Protein AF-A0A2N3BKX1-F1 (afdb_monomer)

Radius of gyration: 21.0 Å; Cα contacts (8 Å, |Δi|>4): 134; chains: 1; bounding box: 41×82×64 Å

Structure (mmCIF, N/CA/C/O backbone):
data_AF-A0A2N3BKX1-F1
#
_entry.id   AF-A0A2N3BKX1-F1
#
loop_
_atom_site.group_PDB
_atom_site.id
_atom_site.type_symbol
_atom_site.label_atom_id
_atom_site.label_alt_id
_atom_site.label_comp_id
_atom_site.label_asym_id
_atom_site.label_entity_id
_atom_site.label_seq_id
_atom_site.pdbx_PDB_ins_code
_atom_site.Cartn_x
_atom_site.Cartn_y
_atom_site.Cartn_z
_atom_site.occupancy
_atom_site.B_iso_or_equiv
_atom_site.auth_seq_id
_atom_site.auth_comp_id
_atom_site.auth_asym_id
_atom_site.auth_atom_id
_atom_sit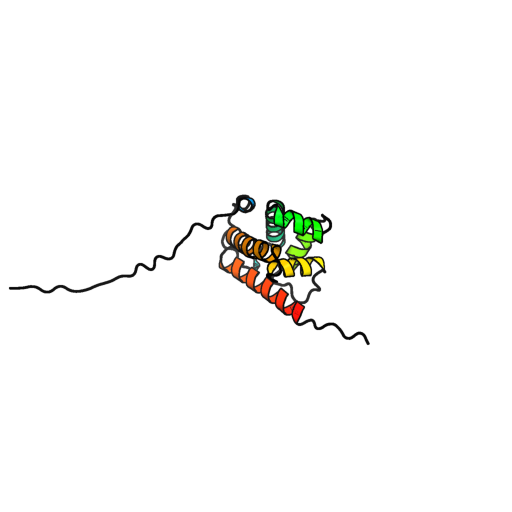e.pdbx_PDB_model_num
ATOM 1 N N . MET A 1 1 ? -1.153 55.211 49.148 1.00 37.91 1 MET A N 1
ATOM 2 C CA . MET A 1 1 ? -1.868 54.952 47.878 1.00 37.91 1 MET A CA 1
ATOM 3 C C . MET A 1 1 ? -1.255 53.673 47.310 1.00 37.91 1 MET A C 1
ATOM 5 O O . MET A 1 1 ? -0.099 53.730 46.929 1.00 37.91 1 MET A O 1
ATOM 9 N N . ASN A 1 2 ? -1.768 52.484 47.666 1.00 35.12 2 ASN A N 1
ATOM 10 C CA . ASN A 1 2 ? -2.778 51.678 46.929 1.00 35.12 2 ASN A CA 1
ATOM 11 C C . ASN A 1 2 ? -2.395 51.520 45.441 1.00 35.12 2 ASN A C 1
ATOM 13 O O . ASN A 1 2 ? -2.220 52.541 44.795 1.00 35.12 2 ASN A O 1
ATOM 17 N N . MET A 1 3 ? -2.247 50.341 44.821 1.00 33.22 3 MET A N 1
ATOM 18 C CA . MET A 1 3 ? -2.856 49.012 45.018 1.00 33.22 3 MET A CA 1
ATOM 19 C C . MET A 1 3 ? -2.010 47.907 44.334 1.00 33.22 3 MET A C 1
ATOM 21 O O . MET A 1 3 ? -1.269 48.183 43.396 1.00 33.22 3 MET A O 1
ATOM 25 N N . ALA A 1 4 ? -2.180 46.667 44.803 1.00 42.59 4 ALA A N 1
ATOM 26 C CA . ALA A 1 4 ? -1.748 45.395 44.204 1.00 42.59 4 ALA A CA 1
ATOM 27 C C . ALA A 1 4 ? -2.686 44.910 43.073 1.00 42.59 4 ALA A C 1
ATOM 29 O O . ALA A 1 4 ? -3.796 45.416 43.027 1.00 42.59 4 ALA A O 1
ATOM 30 N N . PHE A 1 5 ? -2.258 43.929 42.251 1.00 37.84 5 PHE A N 1
ATOM 31 C CA . PHE A 1 5 ? -2.999 42.773 41.654 1.00 37.84 5 PHE A CA 1
ATOM 32 C C . PHE A 1 5 ? -1.976 41.941 40.817 1.00 37.84 5 PHE A C 1
ATOM 34 O O . PHE A 1 5 ? -1.284 42.524 39.987 1.00 37.84 5 PHE A O 1
ATOM 41 N N . ALA A 1 6 ? -1.575 40.716 41.212 1.00 39.12 6 ALA A N 1
ATOM 42 C CA . ALA A 1 6 ? -2.164 39.374 40.950 1.00 39.12 6 ALA A CA 1
ATOM 43 C C . ALA A 1 6 ? -2.157 38.977 39.447 1.00 39.12 6 ALA A C 1
ATOM 45 O O . ALA A 1 6 ? -2.660 39.749 38.641 1.00 39.12 6 ALA A O 1
ATOM 46 N N . GLU A 1 7 ? -1.371 37.960 39.031 1.00 38.50 7 GLU A N 1
ATOM 47 C CA . GLU A 1 7 ? -1.785 36.576 38.621 1.00 38.50 7 GLU A CA 1
ATOM 48 C C . GLU A 1 7 ? -2.798 36.567 37.435 1.00 38.50 7 GLU A C 1
ATOM 50 O O . GLU A 1 7 ? -3.680 37.409 37.394 1.00 38.50 7 GLU A O 1
ATOM 55 N N . THR A 1 8 ? -2.789 35.724 36.388 1.00 39.72 8 THR A N 1
ATOM 56 C CA . THR A 1 8 ? -2.532 34.277 36.245 1.00 39.72 8 THR A CA 1
ATOM 57 C C . THR A 1 8 ? -2.689 33.895 34.752 1.00 39.72 8 THR A C 1
ATOM 59 O O . THR A 1 8 ? -3.551 34.471 34.097 1.00 39.72 8 THR A O 1
ATOM 62 N N . GLY A 1 9 ? -1.989 32.847 34.273 1.00 31.45 9 GLY A N 1
ATOM 63 C CA . GLY A 1 9 ? -2.394 31.965 33.143 1.00 31.45 9 GLY A CA 1
ATOM 64 C C . GLY A 1 9 ? -2.459 32.585 31.734 1.00 31.45 9 GLY A C 1
ATOM 65 O O . GLY A 1 9 ? -2.542 33.787 31.574 1.00 31.45 9 GLY A O 1
ATOM 66 N N . SER A 1 10 ? -2.437 31.873 30.612 1.00 37.66 10 SER A N 1
ATOM 67 C CA . SER A 1 10 ? -2.354 30.452 30.269 1.00 37.66 10 SER A CA 1
ATOM 68 C C . SER A 1 10 ? -2.008 30.419 28.771 1.00 37.66 10 SER A C 1
ATOM 70 O O . SER A 1 10 ? -2.565 31.183 27.997 1.00 37.66 10 SER A O 1
ATOM 72 N N . ASN A 1 11 ? -0.997 29.651 28.373 1.00 40.72 11 ASN A N 1
ATOM 73 C CA . ASN A 1 11 ? -1.129 28.515 27.456 1.00 40.72 11 ASN A CA 1
ATOM 74 C C . ASN A 1 11 ? -1.857 28.804 26.125 1.00 40.72 11 ASN A C 1
ATOM 76 O O . ASN A 1 11 ? -3.048 28.545 26.005 1.00 40.72 11 ASN A O 1
ATOM 80 N N . GLU A 1 12 ? -1.103 29.192 25.097 1.00 36.09 12 GLU A N 1
ATOM 81 C CA . GLU A 1 12 ? -1.491 28.960 23.703 1.00 36.09 12 GLU A CA 1
ATOM 82 C C . GLU A 1 12 ? -0.367 28.184 23.016 1.00 36.09 12 GLU A C 1
ATOM 84 O O . GLU A 1 12 ? 0.482 28.706 22.295 1.00 36.09 12 GLU A O 1
ATOM 89 N N . THR A 1 13 ? -0.347 26.882 23.293 1.00 38.06 13 THR A N 1
ATOM 90 C CA . THR A 1 13 ? 0.239 25.896 22.391 1.00 38.06 13 THR A CA 1
ATOM 91 C C . THR A 1 13 ? -0.638 25.861 21.144 1.00 38.06 13 THR A C 1
ATOM 93 O O . THR A 1 13 ? -1.583 25.087 21.045 1.00 38.06 13 THR A O 1
ATOM 96 N N . ALA A 1 14 ? -0.344 26.739 20.186 1.00 35.78 14 ALA A N 1
ATOM 97 C CA . ALA A 1 14 ? -0.885 26.644 18.840 1.00 35.78 14 ALA A CA 1
ATOM 98 C C . ALA A 1 14 ? -0.281 25.405 18.160 1.00 35.78 14 ALA A C 1
ATOM 100 O O . ALA A 1 14 ? 0.698 25.483 17.415 1.00 35.78 14 ALA A O 1
ATOM 101 N N . THR A 1 15 ? -0.851 24.232 18.445 1.00 37.91 15 THR A N 1
ATOM 102 C CA . THR A 1 15 ? -0.799 23.089 17.537 1.00 37.91 15 THR A CA 1
ATOM 103 C C . THR A 1 15 ? -1.335 23.568 16.198 1.00 37.91 15 THR A C 1
ATOM 105 O O . THR A 1 15 ? -2.524 23.840 16.053 1.00 37.91 15 THR A O 1
ATOM 108 N N . HIS A 1 16 ? -0.419 23.741 15.248 1.00 39.34 16 HIS A N 1
ATOM 109 C CA . HIS A 1 16 ? -0.708 23.968 13.842 1.00 39.34 16 HIS A CA 1
ATOM 110 C C . HIS A 1 16 ? -1.508 22.764 13.324 1.00 39.34 16 HIS A C 1
ATOM 112 O O . HIS A 1 16 ? -0.943 21.784 12.843 1.00 39.34 16 HIS A O 1
ATOM 118 N N . ASP A 1 17 ? -2.831 22.840 13.441 1.00 38.84 17 ASP A N 1
ATOM 119 C CA . ASP A 1 17 ? -3.769 22.056 12.647 1.00 38.84 17 ASP A CA 1
ATOM 120 C C . ASP A 1 17 ? -3.718 22.630 11.225 1.00 38.84 17 ASP A C 1
ATOM 122 O O . ASP A 1 17 ? -4.539 23.441 10.796 1.00 38.84 17 ASP A O 1
ATOM 126 N N . ALA A 1 18 ? -2.623 22.333 10.523 1.00 32.78 18 ALA A N 1
ATOM 127 C CA . ALA A 1 18 ? -2.551 22.605 9.104 1.00 32.78 18 ALA A CA 1
ATOM 128 C C . ALA A 1 18 ? -3.541 21.644 8.435 1.00 32.78 18 ALA A C 1
ATOM 130 O O . ALA A 1 18 ? -3.387 20.430 8.607 1.00 32.78 18 ALA A O 1
ATOM 131 N N . PRO A 1 19 ? -4.530 22.133 7.666 1.00 37.72 19 PRO A N 1
ATOM 132 C CA . PRO A 1 19 ? -5.395 21.250 6.910 1.00 37.72 19 PRO A CA 1
ATOM 133 C C . PRO A 1 19 ? -4.501 20.433 5.982 1.00 37.72 19 PRO A C 1
ATOM 135 O O . PRO A 1 19 ? -3.849 20.974 5.083 1.00 37.72 19 PRO A O 1
ATOM 138 N N . VAL A 1 20 ? -4.431 19.127 6.246 1.00 43.88 20 VAL A N 1
ATOM 139 C CA . VAL A 1 20 ? -3.732 18.166 5.398 1.00 43.88 20 VAL A CA 1
ATOM 140 C C . VAL A 1 20 ? -4.258 18.383 3.987 1.00 43.88 20 VAL A C 1
ATOM 142 O O . VAL A 1 20 ? -5.424 18.122 3.691 1.00 43.88 20 VAL A O 1
ATOM 145 N N . THR A 1 21 ? -3.417 18.944 3.120 1.00 42.53 21 THR A N 1
ATOM 146 C CA . THR A 1 21 ? -3.782 19.169 1.725 1.00 42.53 21 THR A CA 1
ATOM 147 C C . THR A 1 21 ? -3.882 17.797 1.085 1.00 42.53 21 THR A C 1
ATOM 149 O O . THR A 1 21 ? -2.870 17.181 0.766 1.00 42.53 21 THR A O 1
ATOM 152 N N . ILE A 1 22 ? -5.109 17.292 0.978 1.00 53.12 22 ILE A N 1
ATOM 153 C CA . ILE A 1 22 ? -5.401 15.973 0.431 1.00 53.12 22 ILE A CA 1
ATOM 154 C C . ILE A 1 22 ? -5.063 15.999 -1.072 1.00 53.12 22 ILE A C 1
ATOM 156 O O . ILE A 1 22 ? -5.754 16.700 -1.821 1.00 53.12 22 ILE A O 1
ATOM 160 N N . PRO A 1 23 ? -4.018 15.284 -1.541 1.00 55.66 23 PRO A N 1
ATOM 161 C CA . PRO A 1 23 ? -3.709 15.187 -2.965 1.00 55.66 23 PRO A CA 1
ATOM 162 C C . PRO A 1 23 ? -4.914 14.665 -3.755 1.00 55.66 23 PRO A C 1
ATOM 164 O O . PRO A 1 23 ? -5.696 13.860 -3.259 1.00 55.66 23 PRO A O 1
ATOM 167 N N . GLU A 1 24 ? -5.060 15.112 -5.000 1.00 53.03 24 GLU A N 1
ATOM 168 C CA . GLU A 1 24 ? -6.271 14.943 -5.819 1.00 53.03 24 GLU A CA 1
ATOM 169 C C . GLU A 1 24 ? -6.771 13.487 -5.921 1.00 53.03 24 GLU A C 1
ATOM 171 O O . GLU A 1 24 ? -7.975 13.248 -5.870 1.00 53.03 24 GLU A O 1
ATOM 176 N N . GLY A 1 25 ? -5.868 12.498 -5.921 1.00 50.97 25 GLY A N 1
ATOM 177 C CA . GLY A 1 25 ? -6.222 11.069 -5.916 1.00 50.97 25 GLY A CA 1
ATOM 178 C C . GLY A 1 25 ? -6.875 10.551 -4.623 1.00 50.97 25 GLY A C 1
ATOM 179 O O . GLY A 1 25 ? -7.526 9.513 -4.646 1.00 50.97 25 GLY A O 1
ATOM 180 N N . LEU A 1 26 ? -6.742 11.268 -3.504 1.00 56.91 26 LEU A N 1
ATOM 181 C CA . LEU A 1 26 ? -7.369 10.939 -2.218 1.00 56.91 26 LEU A CA 1
ATOM 182 C C . LEU A 1 26 ? -8.751 11.594 -2.041 1.00 56.91 26 LEU A C 1
ATOM 184 O O . LEU A 1 26 ? -9.505 11.198 -1.154 1.00 56.91 26 LEU A O 1
ATOM 188 N N . ARG A 1 27 ? -9.137 12.548 -2.905 1.00 55.03 27 ARG A N 1
ATOM 189 C CA . ARG A 1 27 ? -10.480 13.164 -2.872 1.00 55.03 27 ARG A CA 1
ATOM 190 C C . ARG A 1 27 ? -11.607 12.172 -3.176 1.00 55.03 27 ARG A C 1
ATOM 192 O O . ARG A 1 27 ? -12.739 12.410 -2.779 1.00 55.03 27 ARG A O 1
ATOM 199 N N . LEU A 1 28 ? -11.300 11.054 -3.833 1.00 52.72 28 LEU A N 1
ATOM 200 C CA . LEU A 1 28 ? -12.258 9.979 -4.113 1.00 52.72 28 LEU A CA 1
ATOM 201 C C . LEU A 1 28 ? -12.509 9.053 -2.906 1.00 52.72 28 LEU A C 1
ATOM 203 O O . LEU A 1 28 ? -13.429 8.244 -2.950 1.00 52.72 28 LEU A O 1
ATOM 207 N N . VAL A 1 29 ? -11.732 9.172 -1.821 1.00 53.06 29 VAL A N 1
ATOM 208 C CA . VAL A 1 29 ? -11.773 8.264 -0.654 1.00 53.06 29 VAL A CA 1
ATOM 209 C C . VAL A 1 29 ? -12.675 8.810 0.473 1.00 53.06 29 VAL A C 1
ATOM 211 O O . VAL A 1 29 ? -12.625 8.356 1.607 1.00 53.06 29 VAL A O 1
ATOM 214 N N . GLN A 1 30 ? -13.551 9.778 0.179 1.00 46.72 30 GLN A N 1
ATOM 215 C CA . GLN A 1 30 ? -14.288 10.589 1.168 1.00 46.72 30 GLN A CA 1
ATOM 216 C C . GLN A 1 30 ? -15.378 9.877 1.996 1.00 46.72 30 GLN A C 1
ATOM 218 O O . GLN A 1 30 ? -16.247 10.538 2.559 1.00 46.72 30 GLN A O 1
ATOM 223 N N . THR A 1 31 ? -15.346 8.553 2.140 1.00 48.06 31 THR A N 1
ATOM 224 C CA . THR A 1 31 ? -16.161 7.900 3.175 1.00 48.06 31 THR A CA 1
ATOM 225 C C . THR A 1 31 ? -15.264 7.572 4.367 1.00 48.06 31 THR A C 1
ATOM 227 O O . THR A 1 31 ? -14.604 6.533 4.332 1.00 48.06 31 THR A O 1
ATOM 230 N N . PRO A 1 32 ? -15.198 8.426 5.409 1.00 47.91 32 PRO A N 1
ATOM 231 C CA . PRO A 1 32 ? -14.430 8.096 6.602 1.00 47.91 32 PRO A CA 1
ATOM 232 C C . PRO A 1 32 ? -14.979 6.794 7.192 1.00 47.91 32 PRO A C 1
ATOM 234 O O . PRO A 1 32 ? -16.173 6.698 7.500 1.00 47.91 32 PRO A O 1
ATOM 237 N N . MET A 1 33 ? -14.133 5.768 7.328 1.00 49.75 33 MET A N 1
ATOM 238 C CA . MET A 1 33 ? -14.530 4.574 8.064 1.00 49.75 33 MET A CA 1
ATOM 239 C C . MET A 1 33 ? -14.619 4.959 9.545 1.00 49.75 33 MET A C 1
ATOM 241 O O . MET A 1 33 ? -13.641 5.362 10.172 1.00 49.75 33 MET A O 1
ATOM 245 N N . LYS A 1 34 ? -15.843 4.890 10.080 1.00 46.81 34 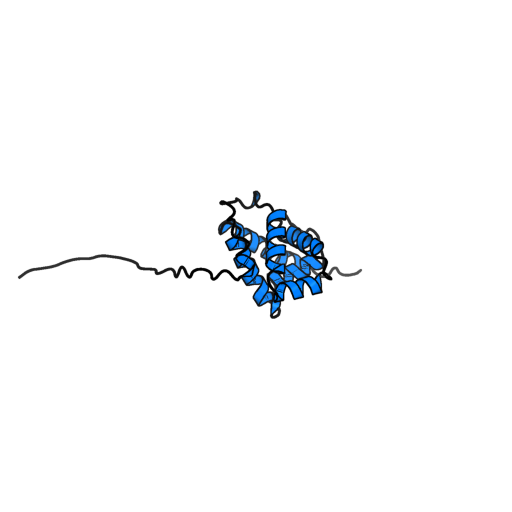LYS A N 1
ATOM 246 C CA . LYS A 1 34 ? -16.191 5.033 11.503 1.00 46.81 34 LYS A CA 1
ATOM 247 C C . LYS A 1 34 ? -15.194 4.251 12.362 1.00 46.81 34 LYS A C 1
ATOM 249 O O . LYS A 1 34 ? -14.911 3.132 11.979 1.00 46.81 34 LYS A O 1
ATOM 254 N N . SER A 1 35 ? -14.709 4.802 13.483 1.00 48.62 35 SER A N 1
ATOM 255 C CA . SER A 1 35 ? -13.638 4.231 14.332 1.00 48.62 35 SER A CA 1
ATOM 256 C C . SER A 1 35 ? -13.630 2.693 14.364 1.00 48.62 35 SER A C 1
ATOM 258 O O . SER A 1 35 ? -14.403 2.075 15.098 1.00 48.62 35 SER A O 1
ATOM 260 N N . VAL A 1 36 ? -12.786 2.087 13.532 1.00 53.34 36 VAL A N 1
ATOM 261 C CA . VAL A 1 36 ? -12.671 0.631 13.412 1.00 53.34 36 VAL A CA 1
ATOM 262 C C . VAL A 1 36 ? -11.515 0.199 14.309 1.00 53.34 36 VAL A C 1
ATOM 264 O O . VAL A 1 36 ? -10.426 0.773 14.221 1.00 53.34 36 VAL A O 1
ATOM 267 N N . ALA A 1 37 ? -11.749 -0.770 15.196 1.00 58.28 37 ALA A N 1
ATOM 268 C CA . ALA A 1 37 ? -10.658 -1.483 15.857 1.00 58.28 37 ALA A CA 1
ATOM 269 C C . ALA A 1 37 ? -9.838 -2.217 14.785 1.00 58.28 37 ALA A C 1
ATOM 271 O O . ALA A 1 37 ? -10.390 -2.642 13.778 1.00 58.28 37 ALA A O 1
ATOM 272 N N . VAL A 1 38 ? -8.527 -2.370 14.949 1.00 57.31 38 VAL A N 1
ATOM 273 C CA . VAL A 1 38 ? -7.681 -2.921 13.870 1.00 57.31 38 VAL A CA 1
ATOM 274 C C . VAL A 1 38 ? -8.047 -4.347 13.471 1.00 57.31 38 VAL A C 1
ATOM 276 O O . VAL A 1 38 ? -7.922 -4.689 12.297 1.00 57.31 38 VAL A O 1
ATOM 279 N N . ASP A 1 39 ? -8.594 -5.128 14.402 1.00 58.34 39 ASP A N 1
ATOM 280 C CA . ASP A 1 39 ? -9.115 -6.474 14.140 1.00 58.34 39 ASP A CA 1
ATOM 281 C C . ASP A 1 39 ? -10.363 -6.487 13.228 1.00 58.34 39 ASP A C 1
ATOM 283 O O . ASP A 1 39 ? -10.652 -7.504 12.604 1.00 58.34 39 ASP A O 1
ATOM 287 N N . ASP A 1 40 ? -11.064 -5.356 13.087 1.00 65.94 40 ASP A N 1
ATOM 288 C CA . ASP A 1 40 ? -12.237 -5.181 12.213 1.00 65.94 40 ASP A CA 1
ATOM 289 C C . ASP A 1 40 ? -11.893 -4.485 10.879 1.00 65.94 40 ASP A C 1
ATOM 291 O O . ASP A 1 40 ? -12.779 -4.195 10.064 1.00 65.94 40 ASP A O 1
ATOM 295 N N . VAL A 1 41 ? -10.615 -4.173 10.627 1.00 74.00 41 VAL A N 1
ATOM 296 C CA . VAL A 1 41 ? -10.206 -3.569 9.354 1.00 74.00 41 VAL A CA 1
ATOM 297 C C . VAL A 1 41 ? -10.370 -4.603 8.246 1.00 74.00 41 VAL A C 1
ATOM 299 O O . VAL A 1 41 ? -9.622 -5.574 8.151 1.00 74.00 41 VAL A O 1
ATOM 302 N N . ASP A 1 42 ? -11.334 -4.367 7.356 1.00 86.25 42 ASP A N 1
ATOM 303 C CA . ASP A 1 42 ? -11.493 -5.155 6.137 1.00 86.25 42 ASP A CA 1
ATOM 304 C C . ASP A 1 42 ? -10.292 -4.914 5.207 1.00 86.25 42 ASP A C 1
ATOM 306 O O . ASP A 1 42 ? -10.248 -3.967 4.416 1.00 86.25 42 ASP A O 1
ATOM 310 N N . VAL A 1 43 ? -9.296 -5.793 5.327 1.00 87.19 43 VAL A N 1
ATOM 311 C CA . VAL A 1 43 ? -8.033 -5.757 4.580 1.00 87.19 43 VAL A CA 1
ATOM 312 C C . VAL A 1 43 ? -8.269 -5.741 3.071 1.00 87.19 43 VAL A C 1
ATOM 314 O O . VAL A 1 43 ? -7.564 -5.031 2.353 1.00 87.19 43 VAL A O 1
ATOM 317 N N . ARG A 1 44 ? -9.267 -6.484 2.575 1.00 89.06 44 ARG A N 1
ATOM 318 C CA . ARG A 1 44 ? -9.578 -6.523 1.138 1.00 89.06 44 ARG A CA 1
ATOM 319 C C . ARG A 1 44 ? -10.114 -5.179 0.678 1.00 89.06 44 ARG A C 1
ATOM 321 O O . ARG A 1 44 ? -9.667 -4.652 -0.338 1.00 89.06 44 ARG A O 1
ATOM 328 N N . ARG A 1 45 ? -11.022 -4.588 1.452 1.00 87.88 45 ARG A N 1
ATOM 329 C CA . ARG A 1 45 ? -11.544 -3.252 1.161 1.00 87.88 45 ARG A CA 1
ATOM 330 C C . ARG A 1 45 ? -10.443 -2.194 1.199 1.00 87.88 45 ARG A C 1
ATOM 332 O O . ARG A 1 45 ? -10.379 -1.363 0.295 1.00 87.88 45 ARG A O 1
ATOM 339 N N . LEU A 1 46 ? -9.561 -2.234 2.198 1.00 88.50 46 LEU A N 1
ATOM 340 C CA . LEU A 1 46 ? -8.442 -1.296 2.306 1.00 88.50 46 LEU A CA 1
ATOM 341 C C . LEU A 1 46 ? -7.458 -1.442 1.134 1.00 88.50 46 LEU A C 1
ATOM 343 O O . LEU A 1 46 ? -7.026 -0.437 0.569 1.00 88.50 46 LEU A O 1
ATOM 347 N N . ALA A 1 47 ? -7.150 -2.674 0.723 1.00 91.69 47 ALA A N 1
ATOM 348 C CA . ALA A 1 47 ? -6.317 -2.939 -0.448 1.00 91.69 47 ALA A CA 1
ATOM 349 C C . ALA A 1 47 ? -6.956 -2.396 -1.736 1.00 91.69 47 ALA A C 1
ATOM 351 O O . ALA A 1 47 ? -6.277 -1.729 -2.514 1.00 91.69 47 ALA A O 1
ATOM 352 N N . SER A 1 48 ? -8.261 -2.600 -1.927 1.00 89.62 48 SER A N 1
ATOM 353 C CA . SER A 1 48 ? -9.003 -2.086 -3.085 1.00 89.62 48 SER A CA 1
ATOM 354 C C . SER A 1 48 ? -9.007 -0.550 -3.148 1.00 89.62 48 SER A C 1
ATOM 356 O O . SER A 1 48 ? -8.764 0.054 -4.202 1.00 89.62 48 SER A O 1
ATOM 358 N N . ILE A 1 49 ? -9.196 0.106 -1.996 1.00 89.69 49 ILE A N 1
ATOM 359 C CA . ILE A 1 49 ? -9.083 1.566 -1.857 1.00 89.69 49 ILE A CA 1
ATOM 360 C C . ILE A 1 49 ? -7.668 2.029 -2.231 1.00 89.69 49 ILE A C 1
ATOM 362 O O . ILE A 1 49 ? -7.513 2.960 -3.024 1.00 89.69 49 ILE A O 1
ATOM 366 N N . ALA A 1 50 ? -6.634 1.351 -1.724 1.00 90.50 50 ALA A N 1
ATOM 367 C CA . ALA A 1 50 ? -5.246 1.672 -2.038 1.00 90.50 50 ALA A CA 1
ATOM 368 C C . ALA A 1 50 ? -4.920 1.506 -3.524 1.00 90.50 50 ALA A C 1
ATOM 370 O O . ALA A 1 50 ? -4.310 2.397 -4.113 1.00 90.50 50 ALA A O 1
ATOM 371 N N . VAL A 1 51 ? -5.381 0.430 -4.165 1.00 92.50 51 VAL A N 1
ATOM 372 C CA . VAL A 1 51 ? -5.223 0.229 -5.613 1.00 92.50 51 VAL A CA 1
ATOM 373 C C . VAL A 1 51 ? -5.870 1.364 -6.396 1.00 92.50 51 VAL A C 1
ATOM 375 O O . VAL A 1 51 ? -5.247 1.915 -7.304 1.00 92.50 51 VAL A O 1
ATOM 378 N N . THR A 1 52 ? -7.089 1.756 -6.030 1.00 91.88 52 THR A N 1
ATOM 379 C CA . THR A 1 52 ? -7.803 2.854 -6.694 1.00 91.88 52 THR A CA 1
ATOM 380 C C . THR A 1 52 ? -7.036 4.172 -6.565 1.00 91.88 52 THR A C 1
ATOM 382 O O . THR A 1 52 ? -6.791 4.845 -7.570 1.00 91.88 52 THR A O 1
ATOM 385 N N . ALA A 1 53 ? -6.576 4.506 -5.356 1.00 90.19 53 ALA A N 1
ATOM 386 C CA . ALA A 1 53 ? -5.783 5.704 -5.090 1.00 90.19 53 ALA A CA 1
ATOM 387 C C . ALA A 1 53 ? -4.445 5.697 -5.857 1.00 90.19 53 ALA A C 1
ATOM 389 O O . ALA A 1 53 ? -4.071 6.679 -6.499 1.00 90.19 53 ALA A O 1
ATOM 390 N N . PHE A 1 54 ? -3.746 4.560 -5.876 1.00 91.75 54 PHE A N 1
ATOM 391 C CA . PHE A 1 54 ? -2.488 4.404 -6.606 1.00 91.75 54 PHE A CA 1
ATOM 392 C C . PHE A 1 54 ? -2.656 4.532 -8.119 1.00 91.75 54 PHE A C 1
ATOM 394 O O . PHE A 1 54 ? -1.801 5.130 -8.773 1.00 91.75 54 PHE A O 1
ATOM 401 N N . ARG A 1 55 ? -3.757 4.023 -8.683 1.00 91.69 55 ARG A N 1
ATOM 402 C CA . ARG A 1 55 ? -4.081 4.192 -10.107 1.00 91.69 55 ARG A CA 1
ATOM 403 C C . ARG A 1 55 ? -4.391 5.643 -10.465 1.00 91.69 55 ARG A C 1
ATOM 405 O O . ARG A 1 55 ? -4.040 6.073 -11.560 1.00 91.69 55 ARG A O 1
ATOM 412 N N . ALA A 1 56 ? -5.010 6.392 -9.552 1.00 89.19 56 ALA A N 1
ATOM 413 C CA . ALA A 1 56 ? -5.294 7.814 -9.733 1.00 89.19 56 ALA A CA 1
ATOM 414 C C . ALA A 1 56 ? -4.031 8.697 -9.650 1.00 89.19 56 ALA A C 1
ATOM 416 O O . ALA A 1 56 ? -4.031 9.824 -10.140 1.00 89.19 56 ALA A O 1
ATOM 417 N N . HIS A 1 57 ? -2.936 8.200 -9.066 1.00 86.50 57 HIS A N 1
ATOM 418 C CA . HIS A 1 57 ? -1.686 8.943 -8.945 1.00 86.50 57 HIS A CA 1
ATOM 419 C C . HIS A 1 57 ? -0.720 8.618 -10.097 1.00 86.50 57 HIS A C 1
ATOM 421 O O . HIS A 1 57 ? -0.059 7.584 -10.085 1.00 86.50 57 HIS A O 1
ATOM 427 N N . GLY A 1 58 ? -0.527 9.548 -11.041 1.00 88.31 58 GLY A N 1
ATOM 428 C CA . GLY A 1 58 ? 0.238 9.322 -12.284 1.00 88.31 58 GLY A CA 1
ATOM 429 C C . GLY A 1 58 ? 1.602 8.628 -12.118 1.00 88.31 58 GLY A C 1
ATOM 430 O O . GLY A 1 58 ? 1.856 7.607 -12.753 1.00 88.31 58 GLY A O 1
ATOM 431 N N . HIS A 1 59 ? 2.469 9.119 -11.221 1.00 88.06 59 HIS A N 1
ATOM 432 C CA . HIS A 1 59 ? 3.786 8.494 -10.984 1.00 88.06 59 HIS A CA 1
ATOM 433 C C . HIS A 1 59 ? 3.697 7.082 -10.382 1.00 88.06 59 HIS A C 1
ATOM 435 O O . HIS A 1 59 ? 4.347 6.157 -10.866 1.00 88.06 59 HIS A O 1
ATOM 441 N N . ILE A 1 60 ? 2.877 6.899 -9.342 1.00 89.94 60 ILE A N 1
ATOM 442 C CA . ILE A 1 60 ? 2.699 5.606 -8.665 1.00 89.94 60 ILE A CA 1
ATOM 443 C C . ILE A 1 60 ? 2.076 4.589 -9.629 1.00 89.94 60 ILE A C 1
ATOM 445 O O . ILE A 1 60 ? 2.556 3.461 -9.717 1.00 89.94 60 ILE A O 1
ATOM 449 N N . CYS A 1 61 ? 1.070 5.006 -10.400 1.00 91.88 61 CYS A N 1
ATOM 450 C CA . CYS A 1 61 ? 0.421 4.197 -11.423 1.00 91.88 61 CYS A CA 1
ATOM 451 C C . CYS A 1 61 ? 1.428 3.659 -12.445 1.00 91.88 61 CYS A C 1
ATOM 453 O O . CYS A 1 61 ? 1.448 2.456 -12.715 1.00 91.88 61 CYS A O 1
ATOM 455 N N . ASN A 1 62 ? 2.322 4.515 -12.948 1.00 91.88 62 ASN A N 1
ATOM 456 C CA . ASN A 1 62 ? 3.362 4.115 -13.895 1.00 91.88 62 ASN A CA 1
ATOM 457 C C . ASN A 1 62 ? 4.326 3.086 -13.292 1.00 91.88 62 ASN A C 1
ATOM 459 O O . ASN A 1 62 ? 4.618 2.069 -13.923 1.00 91.88 62 ASN A O 1
ATOM 463 N N . VAL A 1 63 ? 4.788 3.309 -12.058 1.00 90.81 63 VAL A N 1
ATOM 464 C CA . VAL A 1 63 ? 5.716 2.380 -11.397 1.00 90.81 63 VAL A CA 1
ATOM 465 C C . VAL A 1 63 ? 5.051 1.036 -11.112 1.00 90.81 63 VAL A C 1
ATOM 467 O O . VAL A 1 63 ? 5.618 -0.002 -11.450 1.00 90.81 63 VAL A O 1
ATOM 470 N N . LEU A 1 64 ? 3.850 1.034 -10.529 1.00 90.94 64 LEU A N 1
ATOM 471 C CA . LEU A 1 64 ? 3.133 -0.202 -10.212 1.00 90.94 64 LEU A CA 1
ATOM 472 C C . LEU A 1 64 ? 2.743 -0.969 -11.475 1.00 90.94 64 LEU A C 1
ATOM 474 O O . LEU A 1 64 ? 2.879 -2.191 -11.503 1.00 90.94 64 LEU A O 1
ATOM 478 N N . THR A 1 65 ? 2.352 -0.276 -12.547 1.00 92.44 65 THR A N 1
ATOM 479 C CA . THR A 1 65 ? 2.128 -0.893 -13.863 1.00 92.44 65 THR A CA 1
ATOM 480 C C . THR A 1 65 ? 3.406 -1.552 -14.378 1.00 92.44 65 THR A C 1
ATOM 482 O O . THR A 1 65 ? 3.354 -2.686 -14.848 1.00 92.44 65 THR A O 1
ATOM 485 N N . HIS A 1 66 ? 4.559 -0.895 -14.243 1.00 91.06 66 HIS A N 1
ATOM 486 C CA . HIS A 1 66 ? 5.837 -1.439 -14.693 1.00 91.06 66 HIS A CA 1
ATOM 487 C C . HIS A 1 66 ? 6.249 -2.697 -13.911 1.00 91.06 66 HIS A C 1
ATOM 489 O O . HIS A 1 66 ? 6.521 -3.729 -14.521 1.00 91.06 66 HIS A O 1
ATOM 495 N N . ILE A 1 67 ? 6.235 -2.659 -12.572 1.00 89.19 67 ILE A N 1
ATOM 496 C CA . ILE A 1 67 ? 6.703 -3.794 -11.750 1.00 89.19 67 ILE A CA 1
ATOM 497 C C . ILE A 1 67 ? 5.718 -4.971 -11.714 1.00 89.19 67 ILE A C 1
ATOM 499 O O . ILE A 1 67 ? 6.127 -6.105 -11.471 1.00 89.19 67 ILE A O 1
ATOM 503 N N . SER A 1 68 ? 4.424 -4.724 -11.944 1.00 89.25 68 SER A N 1
ATOM 504 C CA . SER A 1 68 ? 3.398 -5.777 -11.995 1.00 89.25 68 SER A CA 1
ATOM 505 C C . SER A 1 68 ? 3.162 -6.328 -13.404 1.00 89.25 68 SER A C 1
ATOM 507 O O . SER A 1 68 ? 2.443 -7.317 -13.561 1.00 89.25 68 SER A O 1
ATOM 509 N N . GLY A 1 69 ? 3.732 -5.700 -14.441 1.00 91.25 69 GLY A N 1
ATOM 510 C CA . GLY A 1 69 ? 3.408 -6.001 -15.837 1.00 91.25 69 GLY A CA 1
ATOM 511 C C . GLY A 1 69 ? 1.944 -5.699 -16.170 1.00 91.25 69 GLY A C 1
ATOM 512 O O . GLY A 1 69 ? 1.284 -6.508 -16.817 1.00 91.25 69 GLY A O 1
ATOM 513 N N . ALA A 1 70 ? 1.426 -4.577 -15.662 1.00 91.12 70 ALA A N 1
ATOM 514 C CA . ALA A 1 70 ? 0.031 -4.133 -15.746 1.00 91.12 70 ALA A CA 1
ATOM 515 C C . ALA A 1 70 ? -1.009 -5.074 -15.101 1.00 91.12 70 ALA A C 1
ATOM 517 O O . ALA A 1 70 ? -2.212 -4.881 -15.286 1.00 91.12 70 ALA A O 1
ATOM 518 N N . LYS A 1 71 ? -0.579 -6.069 -14.312 1.00 93.06 71 LYS A N 1
ATOM 519 C CA . LYS A 1 71 ? -1.467 -7.012 -13.612 1.00 93.06 71 LYS A CA 1
ATOM 520 C C . LYS A 1 71 ? -1.879 -6.449 -12.257 1.00 93.06 71 LYS A C 1
ATOM 522 O O . LYS A 1 71 ? -1.312 -6.805 -11.226 1.00 93.06 71 LYS A O 1
ATOM 527 N N . TRP A 1 72 ? -2.867 -5.562 -12.273 1.00 92.38 72 TRP A N 1
ATOM 528 C CA . TRP A 1 72 ? -3.331 -4.848 -11.081 1.00 92.38 72 TRP A CA 1
ATOM 529 C C . TRP A 1 72 ? -4.017 -5.740 -10.044 1.00 92.38 72 TRP A C 1
ATOM 531 O O . TRP A 1 72 ? -3.860 -5.477 -8.856 1.00 92.38 72 TRP A O 1
ATOM 541 N N . ASP A 1 73 ? -4.631 -6.849 -10.454 1.00 93.62 73 ASP A N 1
ATOM 542 C CA . ASP A 1 73 ? -5.180 -7.837 -9.511 1.00 93.62 73 ASP A CA 1
ATOM 543 C C . ASP A 1 73 ? -4.077 -8.405 -8.599 1.00 93.62 73 ASP A C 1
ATOM 545 O O . ASP A 1 73 ? -4.255 -8.566 -7.395 1.00 93.62 73 ASP A O 1
ATOM 549 N N . ARG A 1 74 ? -2.866 -8.606 -9.144 1.00 92.75 74 ARG A N 1
ATOM 550 C CA . ARG A 1 74 ? -1.702 -9.060 -8.363 1.00 92.75 74 ARG A CA 1
ATOM 551 C C . ARG A 1 74 ? -1.174 -7.987 -7.416 1.00 92.75 74 ARG A C 1
ATOM 553 O O . ARG A 1 74 ? -0.571 -8.319 -6.399 1.00 92.75 74 ARG A O 1
ATOM 560 N N . VAL A 1 75 ? -1.354 -6.712 -7.762 1.00 92.69 75 VAL A N 1
ATOM 561 C CA . VAL A 1 75 ? -1.017 -5.588 -6.877 1.00 92.69 75 VAL A CA 1
ATOM 562 C C . VAL A 1 75 ? -1.986 -5.564 -5.699 1.00 92.69 75 VAL A C 1
ATOM 564 O O . VAL A 1 75 ? -1.542 -5.421 -4.565 1.00 92.69 75 VAL A O 1
ATOM 567 N N . GLU A 1 76 ? -3.280 -5.765 -5.946 1.00 93.50 76 GLU A N 1
ATOM 568 C CA . GLU A 1 76 ? -4.296 -5.852 -4.893 1.00 93.50 76 GLU A CA 1
ATOM 569 C C . GLU A 1 76 ? -4.048 -7.035 -3.950 1.00 93.50 76 GLU A C 1
ATOM 571 O O . GLU A 1 76 ? -4.035 -6.862 -2.732 1.00 93.50 76 GLU A O 1
ATOM 576 N N . GLU A 1 77 ? -3.763 -8.221 -4.494 1.00 91.94 77 GLU A N 1
ATOM 577 C CA . GLU A 1 77 ? -3.393 -9.403 -3.706 1.00 91.94 77 GLU A CA 1
ATOM 578 C C . GLU A 1 77 ? -2.134 -9.161 -2.863 1.00 91.94 77 GLU A C 1
ATOM 580 O O . GLU A 1 77 ? -2.093 -9.513 -1.682 1.00 91.94 77 GLU A O 1
ATOM 585 N N . ALA A 1 78 ? -1.110 -8.531 -3.447 1.00 92.00 78 ALA A N 1
ATOM 586 C CA . ALA A 1 78 ? 0.110 -8.176 -2.732 1.00 92.00 78 ALA A CA 1
ATOM 587 C C . ALA A 1 78 ? -0.164 -7.180 -1.596 1.00 92.00 78 ALA A C 1
ATOM 589 O O . ALA A 1 78 ? 0.368 -7.344 -0.500 1.00 92.00 78 ALA A O 1
ATOM 590 N N . LEU A 1 79 ? -1.022 -6.183 -1.825 1.00 91.62 79 LEU A N 1
ATOM 591 C CA . LEU A 1 79 ? -1.433 -5.234 -0.792 1.00 91.62 79 LEU A CA 1
ATOM 592 C C . LEU A 1 79 ? -2.239 -5.914 0.313 1.00 91.62 79 LEU A C 1
ATOM 594 O O . LEU A 1 79 ? -1.976 -5.638 1.477 1.00 91.62 79 LEU A O 1
ATOM 598 N N . CYS A 1 80 ? -3.130 -6.855 -0.011 1.00 91.19 80 CYS A N 1
ATOM 599 C CA . CYS A 1 80 ? -3.823 -7.656 1.001 1.00 91.19 80 CYS A CA 1
ATOM 600 C C . CYS A 1 80 ? -2.825 -8.394 1.907 1.00 91.19 80 CYS A C 1
ATOM 602 O O . CYS A 1 80 ? -2.989 -8.397 3.120 1.00 91.19 80 CYS A O 1
ATOM 604 N N . MET A 1 81 ? -1.763 -8.982 1.340 1.00 89.56 81 MET A N 1
ATOM 605 C CA . MET A 1 81 ? -0.728 -9.664 2.132 1.00 89.56 81 MET A CA 1
ATOM 606 C C . MET A 1 81 ? 0.083 -8.709 3.016 1.00 89.56 81 MET A C 1
ATOM 608 O O . MET A 1 81 ? 0.495 -9.099 4.103 1.00 89.56 81 MET A O 1
ATOM 612 N N . ILE A 1 82 ? 0.344 -7.486 2.545 1.00 89.31 82 ILE A N 1
ATOM 613 C CA . ILE A 1 82 ? 1.112 -6.469 3.282 1.00 89.31 82 ILE A CA 1
ATOM 614 C C . ILE A 1 82 ? 0.275 -5.845 4.408 1.00 89.31 82 ILE A C 1
ATOM 616 O O . ILE A 1 82 ? 0.807 -5.526 5.470 1.00 89.31 82 ILE A O 1
ATOM 620 N N . LEU A 1 83 ? -1.021 -5.648 4.165 1.00 88.00 83 LEU A N 1
ATOM 621 C CA . LEU A 1 83 ? -1.951 -4.986 5.080 1.00 88.00 83 LEU A CA 1
ATOM 622 C C . LEU A 1 83 ? -2.537 -5.931 6.138 1.00 88.00 83 LEU A C 1
ATOM 624 O O . LEU A 1 83 ? -3.014 -5.447 7.159 1.00 88.00 83 LEU A O 1
ATOM 628 N N . ASP A 1 84 ? -2.498 -7.248 5.919 1.00 83.81 84 ASP A N 1
ATOM 629 C CA . ASP A 1 84 ? -2.990 -8.249 6.872 1.00 83.81 84 ASP A CA 1
ATOM 630 C C . ASP A 1 84 ? -2.192 -8.186 8.200 1.00 83.81 84 ASP A C 1
ATOM 632 O O . ASP A 1 84 ? -0.984 -8.457 8.213 1.00 83.81 84 ASP A O 1
ATOM 636 N N . PRO A 1 85 ? -2.827 -7.833 9.339 1.00 73.44 85 PRO A N 1
ATOM 637 C CA . PRO A 1 85 ? -2.159 -7.756 10.642 1.00 73.44 85 PRO A CA 1
ATOM 638 C C . PRO A 1 85 ? -1.674 -9.124 11.139 1.00 73.44 85 PRO A C 1
ATOM 640 O O . PRO A 1 85 ? -0.707 -9.203 11.897 1.00 73.44 85 PRO A O 1
ATOM 643 N N . HIS A 1 86 ? -2.286 -10.211 10.661 1.00 73.00 86 HIS A N 1
ATOM 644 C CA . HIS A 1 86 ? -1.880 -11.583 10.950 1.00 73.00 86 HIS A CA 1
ATOM 645 C C . HIS A 1 86 ? -0.902 -12.143 9.913 1.00 73.00 86 HIS A C 1
ATOM 647 O O . HIS A 1 86 ? -0.526 -13.319 9.988 1.00 73.00 86 HIS A O 1
ATOM 653 N N . ALA A 1 87 ? -0.438 -11.324 8.962 1.00 69.44 87 ALA A N 1
ATOM 654 C CA . ALA A 1 87 ? 0.689 -11.690 8.124 1.00 69.44 87 ALA A CA 1
ATOM 655 C C . ALA A 1 87 ? 1.928 -11.876 9.018 1.00 69.44 87 ALA A C 1
ATOM 657 O O . ALA A 1 87 ? 2.579 -10.934 9.466 1.00 69.44 87 ALA A O 1
ATOM 658 N N . GLY A 1 88 ? 2.241 -13.130 9.327 1.00 59.62 88 GLY A N 1
ATOM 659 C CA . GLY A 1 88 ? 3.477 -13.543 9.980 1.00 59.62 88 GLY A CA 1
ATOM 660 C C . GLY A 1 88 ? 4.179 -14.564 9.101 1.00 59.62 88 GLY A C 1
ATOM 661 O O . GLY A 1 88 ? 3.547 -15.534 8.690 1.00 59.62 88 GLY A O 1
ATOM 662 N N . GLN A 1 89 ? 5.456 -14.329 8.776 1.00 55.84 89 GLN A N 1
ATOM 663 C CA . GLN A 1 89 ? 6.382 -15.208 8.027 1.00 55.84 89 GLN A CA 1
ATOM 664 C C . GLN A 1 89 ? 5.916 -15.805 6.681 1.00 55.84 89 GLN A C 1
ATOM 666 O O . GLN A 1 89 ? 6.728 -16.440 5.990 1.00 55.84 89 GLN A O 1
ATOM 671 N N . ARG A 1 90 ? 4.653 -15.604 6.274 1.00 59.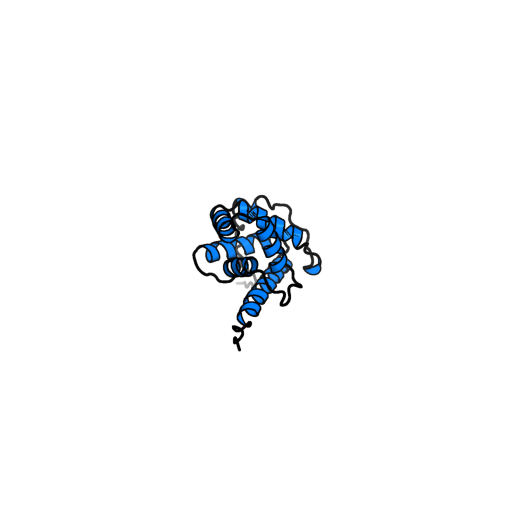72 90 ARG A N 1
ATOM 672 C CA . ARG A 1 90 ? 4.126 -15.964 4.957 1.00 59.72 90 ARG A CA 1
ATOM 673 C C . ARG A 1 90 ? 5.117 -15.423 3.939 1.00 59.72 90 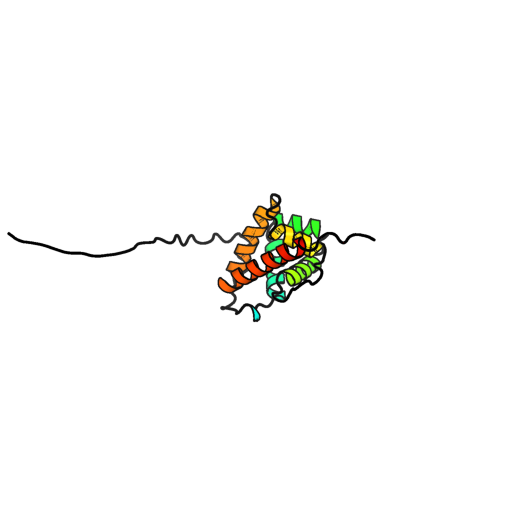ARG A C 1
ATOM 675 O O . ARG A 1 90 ? 5.480 -14.251 3.995 1.00 59.72 90 ARG A O 1
ATOM 682 N N . LYS A 1 91 ? 5.631 -16.307 3.076 1.00 69.69 91 LYS A N 1
ATOM 683 C CA . LYS A 1 91 ? 6.518 -15.919 1.976 1.00 69.69 91 LYS A CA 1
ATOM 684 C C . LYS A 1 91 ? 5.771 -14.863 1.168 1.00 69.69 91 LYS A C 1
ATOM 686 O O . LYS A 1 91 ? 4.863 -15.208 0.416 1.00 69.69 91 LYS A O 1
ATOM 691 N N . LEU A 1 92 ? 6.120 -13.597 1.386 1.00 81.81 92 LEU A N 1
ATOM 692 C CA . LEU A 1 92 ? 5.678 -12.507 0.540 1.00 81.81 92 LEU A CA 1
ATOM 693 C C . LEU A 1 92 ? 6.034 -12.896 -0.893 1.00 81.81 92 LEU A C 1
ATOM 695 O O . LEU A 1 92 ? 7.081 -13.494 -1.155 1.00 81.81 92 LEU A O 1
ATOM 699 N N . THR A 1 93 ? 5.131 -12.624 -1.824 1.00 87.44 93 THR A N 1
ATOM 700 C CA . THR A 1 93 ? 5.470 -12.798 -3.233 1.00 87.44 93 THR A CA 1
ATOM 701 C C . THR A 1 93 ? 6.566 -11.791 -3.600 1.00 87.44 93 THR A C 1
ATOM 703 O O . THR A 1 93 ? 6.629 -10.725 -2.984 1.00 87.44 93 THR A O 1
ATOM 706 N N . PRO A 1 94 ? 7.391 -12.046 -4.631 1.00 87.94 94 PRO A N 1
ATOM 707 C CA . PRO A 1 94 ? 8.387 -11.067 -5.077 1.00 87.94 94 PRO A CA 1
ATOM 708 C C . PRO A 1 94 ? 7.784 -9.684 -5.380 1.00 87.94 94 PRO A C 1
ATOM 710 O O . PRO A 1 94 ? 8.410 -8.655 -5.150 1.00 87.94 94 PRO A O 1
ATOM 713 N N . LEU A 1 95 ? 6.531 -9.639 -5.852 1.00 89.06 95 LEU A N 1
ATOM 714 C CA . LEU A 1 95 ? 5.808 -8.383 -6.058 1.00 89.06 95 LEU A CA 1
ATOM 715 C C . LEU A 1 95 ? 5.457 -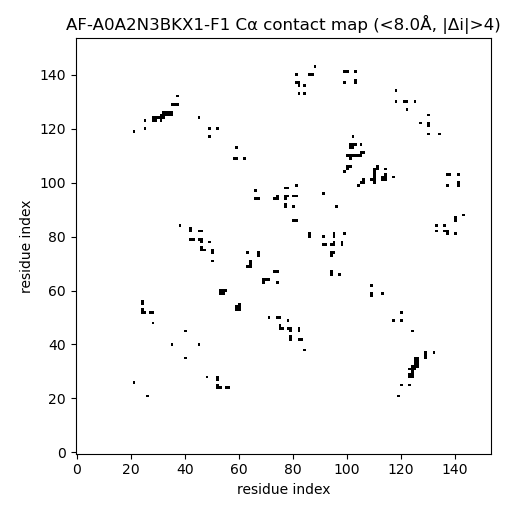7.692 -4.732 1.00 89.06 95 LEU A C 1
ATOM 717 O O . LEU A 1 95 ? 5.634 -6.482 -4.623 1.00 89.06 95 LEU A O 1
ATOM 721 N N . ALA A 1 96 ? 4.992 -8.438 -3.727 1.00 89.19 96 ALA A N 1
ATOM 722 C CA . ALA A 1 96 ? 4.726 -7.889 -2.400 1.00 89.19 96 ALA A CA 1
ATOM 723 C C . ALA A 1 96 ? 6.011 -7.381 -1.729 1.00 89.19 96 ALA A C 1
ATOM 725 O O . ALA A 1 96 ? 5.996 -6.314 -1.126 1.00 89.19 96 ALA A O 1
ATOM 726 N N . GLU A 1 97 ? 7.139 -8.076 -1.894 1.00 87.94 97 GLU A N 1
ATOM 727 C CA . GLU A 1 97 ? 8.443 -7.601 -1.418 1.00 87.94 97 GLU A CA 1
ATOM 728 C C . GLU A 1 97 ? 8.856 -6.292 -2.100 1.00 87.94 97 GLU A C 1
ATOM 730 O O . GLU A 1 97 ? 9.240 -5.348 -1.410 1.00 87.94 97 GLU A O 1
ATOM 735 N N . ASN A 1 98 ? 8.692 -6.197 -3.425 1.00 88.38 98 ASN A N 1
ATOM 736 C CA . ASN A 1 98 ?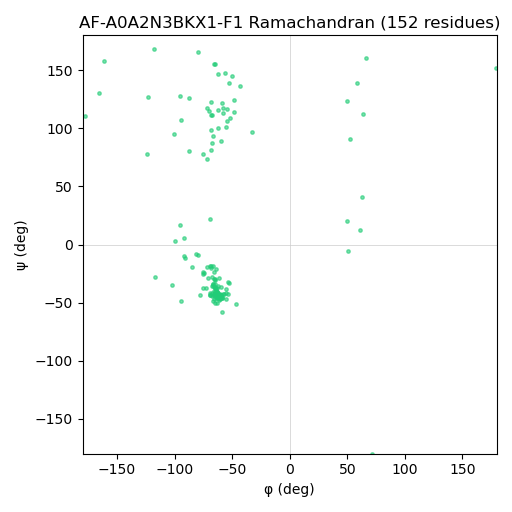 8.972 -4.975 -4.182 1.00 88.38 98 ASN A CA 1
ATOM 737 C C . ASN A 1 98 ? 8.083 -3.801 -3.741 1.00 88.38 98 ASN A C 1
ATOM 739 O O . ASN A 1 98 ? 8.569 -2.685 -3.569 1.00 88.38 98 ASN A O 1
ATOM 743 N N . ILE A 1 99 ? 6.782 -4.032 -3.545 1.00 89.44 99 ILE A N 1
ATOM 744 C CA . ILE A 1 99 ? 5.855 -2.997 -3.062 1.00 89.44 99 ILE A CA 1
ATOM 745 C C . ILE A 1 99 ? 6.227 -2.580 -1.635 1.00 89.44 99 ILE A C 1
ATOM 747 O O . ILE A 1 99 ? 6.284 -1.388 -1.341 1.00 89.44 99 ILE A O 1
ATOM 751 N N . LEU A 1 100 ? 6.559 -3.535 -0.766 1.00 87.50 100 LEU A N 1
ATOM 752 C CA . LEU A 1 100 ? 7.014 -3.276 0.598 1.00 87.50 100 LEU A CA 1
ATOM 753 C C . LEU A 1 100 ? 8.328 -2.472 0.625 1.00 87.50 100 LEU A C 1
ATOM 755 O O . LEU A 1 100 ? 8.496 -1.583 1.460 1.00 87.50 100 LEU A O 1
ATOM 759 N N . ASP A 1 101 ? 9.235 -2.714 -0.324 1.00 86.06 101 ASP A N 1
ATOM 760 C CA . ASP A 1 101 ? 10.435 -1.898 -0.531 1.00 86.06 101 ASP A CA 1
ATOM 761 C C . ASP A 1 101 ? 10.114 -0.456 -0.911 1.00 86.06 101 ASP A C 1
ATOM 763 O O . ASP A 1 101 ? 10.742 0.473 -0.399 1.00 86.06 101 ASP A O 1
ATOM 767 N N . LEU A 1 102 ? 9.127 -0.247 -1.781 1.00 86.00 102 LEU A N 1
ATOM 768 C CA . LEU A 1 102 ? 8.693 1.099 -2.144 1.00 86.00 102 LEU A CA 1
ATOM 769 C C . LEU A 1 102 ? 8.025 1.815 -0.959 1.00 86.00 102 LEU A C 1
ATOM 771 O O . LEU A 1 102 ? 8.220 3.017 -0.799 1.00 86.00 102 LEU A O 1
ATOM 775 N N . LEU A 1 103 ? 7.283 1.091 -0.117 1.00 86.00 103 LEU A N 1
ATOM 776 C CA . LEU A 1 103 ? 6.601 1.646 1.056 1.00 86.00 103 LEU A CA 1
ATOM 777 C C . LEU A 1 103 ? 7.557 2.003 2.204 1.00 86.00 103 LEU A C 1
ATOM 779 O O . LEU A 1 103 ? 7.349 3.001 2.889 1.00 86.00 103 LEU A O 1
ATOM 783 N N . CYS A 1 104 ? 8.607 1.212 2.438 1.00 81.94 104 CYS A N 1
ATOM 784 C CA . CYS A 1 104 ? 9.468 1.372 3.619 1.00 81.94 104 CYS A CA 1
ATOM 785 C C . CYS A 1 104 ? 10.920 1.734 3.307 1.00 81.94 104 CYS A C 1
ATOM 787 O O . CYS A 1 104 ? 11.581 2.374 4.124 1.00 81.94 104 CYS A O 1
ATOM 789 N N . GLY A 1 105 ? 11.437 1.333 2.147 1.00 67.75 105 GLY A N 1
ATOM 790 C CA . GLY A 1 105 ? 12.860 1.416 1.838 1.00 67.75 105 GLY A CA 1
ATOM 791 C C . GLY A 1 105 ? 13.381 2.841 1.667 1.00 67.75 105 GLY A C 1
ATOM 792 O O . GLY A 1 105 ? 14.592 3.041 1.730 1.00 67.75 105 GLY A O 1
ATOM 793 N N . ASN A 1 106 ? 12.508 3.832 1.435 1.00 67.44 106 ASN A N 1
ATOM 794 C CA . ASN A 1 106 ? 12.887 5.219 1.115 1.00 67.44 106 ASN A CA 1
ATOM 795 C C . ASN A 1 106 ? 13.934 5.326 -0.021 1.00 67.44 106 ASN A C 1
ATOM 797 O O . ASN A 1 106 ? 14.622 6.342 -0.167 1.00 67.44 106 ASN A O 1
ATOM 801 N N . ARG A 1 107 ? 14.070 4.272 -0.839 1.00 63.50 107 ARG A N 1
ATOM 802 C CA . ARG A 1 107 ? 15.057 4.193 -1.914 1.00 63.50 107 ARG A CA 1
ATOM 803 C C . ARG A 1 107 ? 14.474 4.815 -3.178 1.00 63.50 107 ARG A C 1
ATOM 805 O O . ARG A 1 107 ? 13.403 4.433 -3.643 1.00 63.50 107 ARG A O 1
ATOM 812 N N . GLY A 1 108 ? 15.210 5.769 -3.741 1.00 68.31 108 GLY A N 1
ATOM 813 C CA . GLY A 1 108 ? 14.835 6.454 -4.976 1.00 68.31 108 GLY A CA 1
ATOM 814 C C . GLY A 1 108 ? 13.659 7.428 -4.832 1.00 68.31 108 GLY A C 1
ATOM 815 O O . GLY A 1 108 ? 13.099 7.630 -3.756 1.00 68.31 108 GLY A O 1
ATOM 816 N N . VAL A 1 109 ? 13.303 8.060 -5.952 1.00 70.44 109 VAL A N 1
ATOM 817 C CA . VAL A 1 109 ? 12.240 9.079 -6.028 1.00 70.44 109 VAL A CA 1
ATOM 818 C C . VAL A 1 109 ? 10.875 8.484 -5.683 1.00 70.44 109 VAL A C 1
ATOM 820 O O . VAL A 1 109 ? 10.104 9.094 -4.951 1.00 70.44 109 VAL A O 1
ATOM 823 N N . THR A 1 110 ? 10.598 7.261 -6.139 1.00 75.88 110 THR A N 1
ATOM 824 C CA . THR A 1 110 ? 9.302 6.615 -5.910 1.00 75.88 110 THR A CA 1
ATOM 825 C C . THR A 1 110 ? 9.047 6.323 -4.438 1.00 75.88 110 THR A C 1
ATOM 827 O O . THR A 1 110 ? 7.949 6.605 -3.979 1.00 75.88 110 THR A O 1
ATOM 830 N N . GLY A 1 111 ? 10.029 5.829 -3.676 1.00 77.31 111 GLY A N 1
ATOM 831 C CA . GLY A 1 111 ? 9.823 5.563 -2.247 1.00 77.31 111 GLY A CA 1
ATOM 832 C C . GLY A 1 111 ? 9.508 6.832 -1.447 1.00 77.31 111 GLY A C 1
ATOM 833 O O . GLY A 1 111 ? 8.630 6.825 -0.591 1.00 77.31 111 GLY A O 1
ATOM 834 N N . ARG A 1 112 ? 10.150 7.957 -1.799 1.00 80.81 112 ARG A N 1
ATOM 835 C CA . ARG A 1 112 ? 9.902 9.270 -1.174 1.00 80.81 112 ARG A CA 1
ATOM 836 C C . ARG A 1 112 ? 8.528 9.858 -1.495 1.00 80.81 112 ARG A C 1
ATOM 838 O O . ARG A 1 112 ? 8.088 10.744 -0.776 1.00 80.81 112 ARG A O 1
ATOM 845 N N . ILE A 1 113 ? 7.876 9.395 -2.562 1.00 84.19 113 ILE A N 1
ATOM 846 C CA . ILE A 1 113 ? 6.515 9.801 -2.938 1.00 84.19 113 ILE A CA 1
ATOM 847 C C . ILE A 1 113 ? 5.4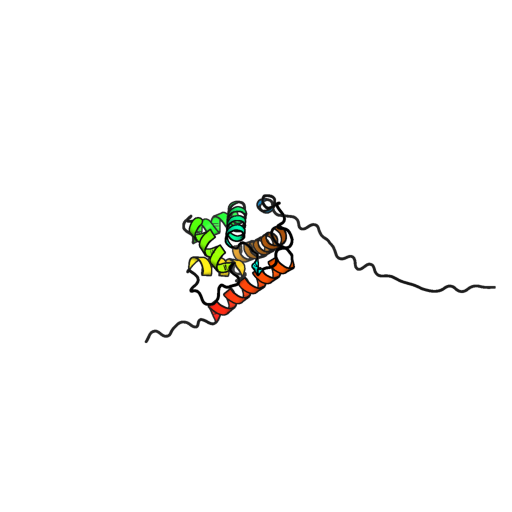96 8.814 -2.364 1.00 84.19 113 ILE A C 1
ATOM 849 O O . ILE A 1 113 ? 4.521 9.220 -1.741 1.00 84.19 113 ILE A O 1
ATOM 853 N N . LEU A 1 114 ? 5.730 7.512 -2.552 1.00 84.50 114 LEU A N 1
ATOM 854 C CA . LEU A 1 114 ? 4.774 6.465 -2.214 1.00 84.50 114 LEU A CA 1
ATOM 855 C C . LEU A 1 114 ? 4.548 6.363 -0.708 1.00 84.50 114 LEU A C 1
ATOM 857 O O . LEU A 1 114 ? 3.403 6.249 -0.292 1.00 84.50 114 LEU A O 1
ATOM 861 N N . LYS A 1 115 ? 5.611 6.427 0.102 1.00 84.94 115 LYS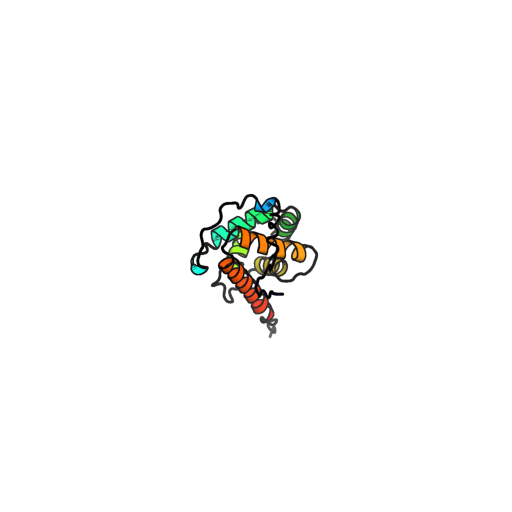 A N 1
ATOM 862 C CA . LYS A 1 115 ? 5.499 6.319 1.558 1.00 84.94 115 LYS A CA 1
ATOM 863 C C . LYS A 1 115 ? 4.598 7.404 2.173 1.00 84.94 115 LYS A C 1
ATOM 865 O O . LYS A 1 115 ? 3.600 7.029 2.785 1.00 84.94 115 LYS A O 1
ATOM 870 N N . PRO A 1 116 ? 4.869 8.715 2.001 1.00 86.88 116 PRO A N 1
ATOM 871 C CA . PRO A 1 116 ? 3.997 9.740 2.573 1.00 86.88 116 PRO A CA 1
ATOM 872 C C . PRO A 1 116 ? 2.598 9.713 1.950 1.00 86.88 116 PRO A C 1
ATOM 874 O O . PRO A 1 116 ? 1.618 9.942 2.649 1.00 86.88 116 PRO A O 1
ATOM 877 N N . TYR A 1 117 ? 2.472 9.380 0.660 1.00 87.50 117 TYR A N 1
ATOM 878 C CA . TYR A 1 117 ? 1.160 9.230 0.029 1.00 87.50 117 TYR A CA 1
ATOM 879 C C . TYR A 1 117 ? 0.339 8.092 0.655 1.00 87.50 117 TYR A C 1
ATOM 881 O O . TYR A 1 117 ? -0.859 8.241 0.882 1.00 87.50 117 TYR A O 1
ATOM 889 N N . PHE A 1 118 ? 0.980 6.966 0.966 1.00 88.06 118 PHE A N 1
ATOM 890 C CA . PHE A 1 118 ? 0.347 5.826 1.616 1.00 88.06 118 PHE A CA 1
ATOM 891 C C . PHE A 1 118 ? -0.028 6.122 3.073 1.00 88.06 118 PHE A C 1
ATOM 893 O O . PHE A 1 118 ? -1.133 5.793 3.490 1.00 88.06 118 PHE A O 1
ATOM 900 N N . GLU A 1 119 ? 0.832 6.799 3.836 1.00 88.00 119 GLU A N 1
ATOM 901 C CA . GLU A 1 119 ? 0.507 7.238 5.202 1.00 88.00 119 GLU A CA 1
ATOM 902 C C . GLU A 1 119 ? -0.703 8.191 5.211 1.00 88.00 119 GLU A C 1
ATOM 904 O O . GLU A 1 119 ? -1.623 8.022 6.013 1.00 88.00 119 GLU A O 1
ATOM 909 N N . LEU A 1 120 ? -0.762 9.133 4.261 1.00 88.50 120 LEU A N 1
ATOM 910 C CA . LEU A 1 120 ? -1.915 10.019 4.075 1.00 88.50 120 LEU A CA 1
ATOM 911 C C . LEU A 1 120 ? -3.185 9.258 3.683 1.00 88.50 120 LEU A C 1
ATOM 913 O O . LEU A 1 120 ? -4.262 9.568 4.188 1.00 88.50 120 LEU A O 1
ATOM 917 N N . LEU A 1 121 ? -3.071 8.256 2.808 1.00 87.69 121 LEU A N 1
ATOM 918 C CA . LEU A 1 121 ? -4.190 7.389 2.443 1.00 87.69 121 LEU A CA 1
ATOM 919 C C . LEU A 1 121 ? -4.758 6.667 3.669 1.00 87.69 121 LEU A C 1
ATOM 921 O O . LEU A 1 121 ? -5.977 6.626 3.841 1.00 87.69 121 LEU A O 1
ATOM 925 N N . LEU A 1 122 ? -3.893 6.108 4.519 1.00 87.12 122 LEU A N 1
ATOM 926 C CA . LEU A 1 122 ? -4.319 5.406 5.727 1.00 87.12 122 LEU A CA 1
ATOM 927 C C . LEU A 1 122 ? -5.038 6.350 6.690 1.00 87.12 122 LEU A C 1
ATOM 929 O O . LEU A 1 122 ? -6.119 6.009 7.153 1.00 87.12 122 LEU A O 1
ATOM 933 N N . LEU A 1 123 ? -4.497 7.546 6.931 1.00 87.12 123 LEU A N 1
ATOM 934 C CA . LEU A 1 123 ? -5.131 8.553 7.791 1.00 87.12 123 LEU A CA 1
ATOM 935 C C . LEU A 1 123 ? -6.452 9.092 7.223 1.00 87.12 123 LEU A C 1
ATOM 937 O O . LEU A 1 123 ? -7.338 9.464 7.984 1.00 87.12 123 LEU A O 1
ATOM 941 N N . ALA A 1 124 ? -6.602 9.134 5.897 1.00 84.38 124 ALA A N 1
ATOM 942 C CA . ALA A 1 124 ? -7.856 9.527 5.256 1.00 84.38 124 ALA A CA 1
ATOM 943 C C . ALA A 1 124 ? -8.931 8.427 5.318 1.00 84.38 124 ALA A C 1
ATOM 945 O O . ALA A 1 124 ? -10.121 8.726 5.234 1.00 84.38 124 ALA A O 1
ATOM 946 N N . THR A 1 125 ? -8.519 7.162 5.437 1.00 81.31 125 THR A N 1
ATOM 947 C CA . THR A 1 125 ? -9.419 6.001 5.349 1.00 81.31 125 THR A CA 1
ATOM 948 C C . THR A 1 125 ? -9.764 5.418 6.719 1.00 81.31 125 THR A C 1
ATOM 950 O O . THR A 1 125 ? -10.878 4.939 6.916 1.00 81.31 125 THR A O 1
ATOM 953 N N . LEU A 1 126 ? -8.820 5.446 7.661 1.00 82.25 126 LEU A N 1
ATOM 954 C CA . LEU A 1 126 ? -8.882 4.787 8.965 1.00 82.25 126 LEU A CA 1
ATOM 955 C C . LEU A 1 126 ? -8.817 5.808 10.109 1.00 82.25 126 LEU A C 1
ATOM 957 O O . LEU A 1 126 ? -8.463 6.968 9.913 1.00 82.25 126 LEU A O 1
ATOM 961 N N . SER A 1 127 ? -9.106 5.358 11.334 1.00 81.75 127 SER A N 1
ATOM 962 C CA . SER A 1 127 ? -8.767 6.131 12.534 1.00 81.75 127 SER A CA 1
ATOM 963 C C . SER A 1 127 ? -7.248 6.261 12.684 1.00 81.75 127 SER A C 1
ATOM 965 O O . SER A 1 127 ? -6.492 5.407 12.213 1.00 81.75 127 SER A O 1
ATOM 967 N N . THR A 1 128 ? -6.790 7.299 13.387 1.00 81.69 128 THR A N 1
ATOM 968 C CA . THR A 1 128 ? -5.360 7.536 13.641 1.00 81.69 128 THR A CA 1
ATOM 969 C C . THR A 1 128 ? -4.672 6.321 14.266 1.00 81.69 128 THR A C 1
ATOM 971 O O . THR A 1 128 ? -3.591 5.936 13.824 1.00 81.69 128 THR A O 1
ATOM 974 N N . ASP A 1 129 ? -5.322 5.671 15.237 1.00 81.62 129 ASP A N 1
ATOM 975 C CA . ASP A 1 129 ? -4.785 4.478 15.897 1.00 81.62 129 ASP A CA 1
ATOM 976 C C . ASP A 1 129 ? -4.662 3.300 14.928 1.00 81.62 129 ASP A C 1
ATOM 978 O O . ASP A 1 129 ? -3.628 2.630 14.888 1.00 81.62 129 ASP A O 1
ATOM 982 N N . ALA A 1 130 ? -5.684 3.069 14.099 1.00 81.38 130 ALA A N 1
ATOM 983 C CA . ALA A 1 130 ? -5.661 1.986 13.127 1.00 81.38 130 ALA A CA 1
ATOM 984 C C . ALA A 1 130 ? -4.619 2.221 12.027 1.00 81.38 130 ALA A C 1
ATOM 986 O O . ALA A 1 130 ? -3.860 1.313 11.689 1.00 81.38 130 ALA A O 1
ATOM 987 N N . ALA A 1 131 ? -4.513 3.451 11.523 1.00 84.81 131 ALA A N 1
ATOM 988 C CA . ALA A 1 131 ? -3.478 3.838 10.572 1.00 84.81 131 ALA A CA 1
ATOM 989 C C . ALA A 1 131 ? -2.069 3.622 11.152 1.00 84.81 131 ALA A C 1
ATOM 991 O O . ALA A 1 131 ? -1.213 3.029 10.493 1.00 84.81 131 ALA A O 1
ATOM 992 N N . ALA A 1 132 ? -1.836 4.036 12.402 1.00 86.12 132 ALA A N 1
ATOM 9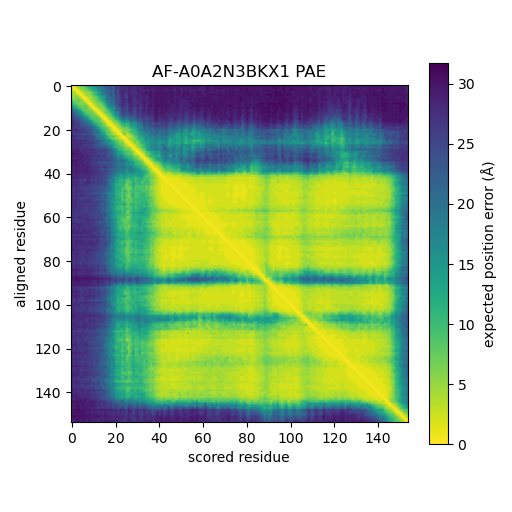93 C CA . ALA A 1 132 ? -0.556 3.848 13.078 1.00 86.12 132 ALA A CA 1
ATOM 994 C C . ALA A 1 132 ? -0.202 2.361 13.243 1.00 86.12 132 ALA A C 1
ATOM 996 O O . ALA A 1 132 ? 0.931 1.963 12.966 1.00 86.12 132 ALA A O 1
ATOM 997 N N . GLN A 1 133 ? -1.163 1.524 13.638 1.00 85.25 133 GLN A N 1
ATOM 998 C CA . GLN A 1 133 ? -0.952 0.082 13.782 1.00 85.25 133 GLN A CA 1
ATOM 999 C C . GLN A 1 133 ? -0.643 -0.602 12.445 1.00 85.25 133 GLN A C 1
ATOM 1001 O O . GLN A 1 133 ? 0.281 -1.416 12.385 1.00 85.25 133 GLN A O 1
ATOM 1006 N N . ILE A 1 134 ? -1.330 -0.231 11.358 1.00 86.19 134 ILE A N 1
ATOM 1007 C CA . ILE A 1 134 ? -0.997 -0.718 10.011 1.00 86.19 134 ILE A CA 1
ATOM 1008 C C . ILE A 1 134 ? 0.429 -0.301 9.632 1.00 86.19 134 ILE A C 1
ATOM 1010 O O . ILE A 1 134 ? 1.217 -1.148 9.212 1.00 86.19 134 ILE A O 1
ATOM 1014 N N . CYS A 1 135 ? 0.819 0.959 9.850 1.00 87.75 135 CYS A N 1
ATOM 1015 C CA . CYS A 1 135 ? 2.190 1.416 9.602 1.00 87.75 135 CYS A CA 1
ATOM 1016 C C . CYS A 1 135 ? 3.233 0.618 10.402 1.00 87.75 135 CYS A C 1
ATOM 1018 O O . CYS A 1 135 ? 4.271 0.231 9.858 1.00 87.75 135 CYS A O 1
ATOM 1020 N N . VAL A 1 136 ? 2.958 0.327 11.678 1.00 88.00 136 VAL A N 1
ATOM 1021 C CA . VAL A 1 136 ? 3.821 -0.513 12.524 1.00 88.00 136 VAL A CA 1
ATOM 1022 C C . VAL A 1 136 ? 3.915 -1.937 11.972 1.00 88.00 136 VAL A C 1
ATOM 1024 O O . VAL A 1 136 ? 5.020 -2.478 11.903 1.00 88.00 136 VAL A O 1
ATOM 1027 N N . ASN A 1 137 ? 2.803 -2.534 11.533 1.00 86.00 137 ASN A N 1
ATOM 1028 C CA . ASN A 1 137 ? 2.800 -3.878 10.955 1.00 86.00 137 ASN A CA 1
ATOM 1029 C C . ASN A 1 137 ? 3.609 -3.944 9.651 1.00 86.00 137 ASN A C 1
ATOM 1031 O O . ASN A 1 137 ? 4.464 -4.815 9.498 1.00 86.00 137 ASN A O 1
ATOM 1035 N N . VAL A 1 138 ? 3.420 -2.980 8.748 1.00 87.25 138 VAL A N 1
ATOM 1036 C CA . VAL A 1 138 ? 4.182 -2.884 7.493 1.00 87.25 138 VAL A CA 1
ATOM 1037 C C . VAL A 1 138 ? 5.681 -2.719 7.784 1.00 87.25 138 VAL A C 1
ATOM 1039 O O . VAL A 1 138 ? 6.515 -3.418 7.205 1.00 87.25 138 VAL A O 1
ATOM 1042 N N . ALA A 1 139 ? 6.049 -1.867 8.747 1.00 86.75 139 ALA A N 1
ATOM 1043 C CA . ALA A 1 139 ? 7.440 -1.700 9.166 1.00 86.75 139 ALA A CA 1
ATOM 1044 C C . ALA A 1 139 ? 8.025 -2.968 9.818 1.00 86.75 139 ALA A C 1
ATOM 1046 O O . ALA A 1 139 ? 9.203 -3.277 9.618 1.00 86.75 139 ALA A O 1
ATOM 1047 N N . ARG A 1 140 ? 7.222 -3.717 10.585 1.00 86.94 140 ARG A N 1
ATOM 1048 C CA . ARG A 1 140 ? 7.599 -5.016 11.159 1.00 86.94 140 ARG A CA 1
ATOM 1049 C C . ARG A 1 140 ? 7.874 -6.036 10.053 1.00 86.94 140 ARG A C 1
ATOM 1051 O O . ARG A 1 140 ? 8.965 -6.602 10.036 1.00 86.94 140 ARG A O 1
ATOM 1058 N N . LEU A 1 141 ? 6.963 -6.192 9.090 1.00 84.88 141 LEU A N 1
ATOM 1059 C CA . LEU A 1 141 ? 7.142 -7.067 7.923 1.00 84.88 141 LEU A CA 1
ATOM 1060 C C . LEU A 1 141 ? 8.422 -6.726 7.142 1.00 84.88 141 LEU A C 1
ATOM 1062 O O . LEU A 1 141 ? 9.188 -7.613 6.757 1.00 84.88 141 LEU A O 1
ATOM 1066 N N . PHE A 1 142 ? 8.709 -5.433 6.959 1.00 83.56 142 PHE A N 1
ATOM 1067 C CA . PHE A 1 142 ? 9.931 -4.970 6.298 1.00 83.56 142 PHE A CA 1
ATOM 1068 C C . PHE A 1 142 ? 11.217 -5.305 7.071 1.00 83.56 142 PHE A C 1
ATOM 1070 O O . PHE A 1 142 ? 12.272 -5.484 6.459 1.00 83.56 142 PHE A O 1
ATOM 1077 N N . LYS A 1 143 ? 11.163 -5.393 8.403 1.00 82.81 143 LYS A N 1
ATOM 1078 C CA . LYS A 1 143 ? 12.300 -5.840 9.224 1.00 82.81 143 LYS A CA 1
ATOM 1079 C C . LYS A 1 143 ? 12.455 -7.361 9.183 1.00 82.81 143 LYS A C 1
ATOM 1081 O O . LYS A 1 143 ? 13.569 -7.848 9.010 1.00 82.81 143 LYS A O 1
ATOM 1086 N N . GLU A 1 144 ? 11.351 -8.100 9.280 1.00 79.44 144 GLU A N 1
ATOM 1087 C CA . GLU A 1 144 ? 11.328 -9.572 9.294 1.00 79.44 144 GLU A CA 1
ATOM 1088 C C . GLU A 1 144 ? 11.817 -10.203 7.982 1.00 79.44 144 GLU A C 1
ATOM 1090 O O . GLU A 1 144 ? 12.436 -11.265 7.995 1.00 79.44 144 GLU A O 1
ATOM 1095 N N . ARG A 1 145 ? 11.618 -9.550 6.831 1.00 73.25 145 ARG A N 1
ATOM 1096 C CA . ARG A 1 145 ? 12.242 -10.006 5.573 1.00 73.25 145 ARG A CA 1
ATOM 1097 C C . ARG A 1 145 ? 13.771 -9.863 5.591 1.00 73.25 145 ARG A C 1
ATOM 1099 O O . ARG A 1 145 ? 14.462 -10.685 5.003 1.00 73.25 145 ARG A O 1
ATOM 1106 N N . GLY A 1 146 ? 14.303 -8.829 6.253 1.00 59.91 146 GLY A N 1
ATOM 1107 C CA . GLY A 1 146 ? 15.737 -8.521 6.283 1.00 59.91 146 GLY A CA 1
ATOM 1108 C C . GLY A 1 146 ? 16.531 -9.457 7.195 1.00 59.91 146 GLY A C 1
ATOM 1109 O O . GLY A 1 146 ? 17.723 -9.654 6.984 1.00 59.91 146 GLY A O 1
ATOM 1110 N N . THR A 1 147 ? 15.867 -10.071 8.177 1.00 56.75 147 THR A N 1
ATOM 1111 C CA . THR A 1 147 ? 16.444 -11.115 9.037 1.00 56.75 147 THR A CA 1
ATOM 1112 C C . THR A 1 147 ? 16.426 -12.500 8.387 1.00 56.75 147 THR A C 1
ATOM 1114 O O . THR A 1 147 ? 17.062 -13.423 8.896 1.00 56.75 147 THR A O 1
ATOM 1117 N N . ARG A 1 148 ? 15.764 -12.656 7.231 1.00 54.62 148 ARG A N 1
ATOM 1118 C CA . ARG A 1 148 ? 15.860 -13.846 6.380 1.00 54.62 148 ARG A CA 1
ATOM 1119 C C . ARG A 1 148 ? 17.206 -13.805 5.644 1.00 54.62 148 ARG A C 1
ATOM 1121 O O . ARG A 1 148 ? 17.292 -13.402 4.489 1.00 54.62 148 ARG A O 1
ATOM 1128 N N . ALA A 1 149 ? 18.278 -14.166 6.351 1.00 41.41 149 ALA A N 1
ATOM 1129 C CA . ALA A 1 149 ? 19.609 -14.337 5.773 1.00 41.41 149 ALA A CA 1
ATOM 1130 C C . ALA A 1 149 ? 19.542 -15.235 4.516 1.00 41.41 149 ALA A C 1
ATOM 1132 O O . ALA A 1 149 ? 18.725 -16.164 4.484 1.00 41.41 149 ALA A O 1
ATOM 1133 N N . PRO A 1 150 ? 20.369 -14.983 3.481 1.00 45.97 150 PRO A N 1
ATOM 1134 C CA . PRO A 1 150 ? 20.401 -15.817 2.287 1.00 45.97 150 PRO A CA 1
ATOM 1135 C C . PRO A 1 150 ? 20.736 -17.248 2.703 1.00 45.97 150 PRO A C 1
ATOM 1137 O O . PRO A 1 150 ? 21.793 -17.511 3.275 1.00 45.97 150 PRO A O 1
ATOM 1140 N N . GLY A 1 151 ? 19.798 -18.161 2.456 1.00 43.41 151 GLY A N 1
ATOM 1141 C CA . GLY A 1 151 ? 20.005 -19.583 2.669 1.00 43.41 151 GLY A CA 1
ATOM 1142 C C . GLY A 1 151 ? 21.251 -20.028 1.914 1.00 43.41 151 GLY A C 1
ATOM 1143 O O . GLY A 1 151 ? 21.312 -19.934 0.690 1.00 43.41 151 GLY A O 1
ATOM 1144 N N . HIS A 1 152 ? 22.234 -20.474 2.688 1.00 44.28 152 HIS A N 1
ATOM 1145 C CA . HIS A 1 152 ? 23.394 -21.237 2.265 1.00 44.28 152 HIS A CA 1
ATOM 1146 C C . HIS A 1 152 ? 22.911 -22.387 1.366 1.00 44.28 152 HIS A C 1
ATOM 1148 O O . HIS A 1 152 ? 22.169 -23.259 1.820 1.00 44.28 152 HIS A O 1
ATOM 1154 N N . VAL A 1 153 ? 23.274 -22.354 0.085 1.00 48.41 153 VAL A N 1
ATOM 1155 C CA . VAL A 1 153 ? 23.138 -23.514 -0.799 1.00 48.41 153 VAL A CA 1
ATOM 1156 C C . VAL A 1 153 ? 24.203 -24.510 -0.348 1.00 48.41 153 VAL A C 1
ATOM 1158 O O . VAL A 1 153 ? 25.383 -24.165 -0.332 1.00 48.41 153 VAL A O 1
ATOM 1161 N N . SER A 1 154 ? 23.759 -25.681 0.117 1.00 52.19 154 SER A N 1
ATOM 1162 C CA . SER A 1 154 ? 24.623 -26.843 0.381 1.00 52.19 154 SER A CA 1
ATOM 1163 C C . SER A 1 154 ? 25.098 -27.473 -0.921 1.00 52.19 154 SER A C 1
ATOM 1165 O O . SER A 1 154 ? 24.318 -27.424 -1.900 1.00 52.19 154 SER A O 1
#

Secondary structure (DSSP, 8-state):
-----------------------GGGGGG-----S--GGG--HHHHHHHHHHHHHHSHHHHHHHHHHHTT-HHHHHHHHHHHH-TT--S----HHHHHHHHHHHS--HHHHHHHHHHHHHHHHHHS-HHHHHHHHHHHHHHHHHHHTSPPP---

Sequence (154 aa):
MNMAFAETGSNETATHDAPVTIPEGLRLVQTPMKSVAVDDVDVRRLASIAVTAFRAHGHICNVLTHISGAKWDRVEEALCMILDPHAGQRKLTPLAENILDLLCGNRGVTGRILKPYFELLLLATLSTDAAAQICVNVARLFKERGTRAPGHVS

Mean predicted aligned error: 12.63 Å

Solvent-accessible surface area (backbone atoms only — not comparable to full-atom values): 9188 Å² total; per-residue (Å²): 134,88,85,88,83,81,92,80,90,78,89,82,83,76,74,80,80,65,78,78,80,72,56,78,42,55,66,79,48,77,65,67,47,70,86,48,57,67,94,68,55,55,37,64,60,52,19,52,52,49,48,54,32,37,59,58,31,69,70,54,28,54,51,53,32,62,77,48,71,64,39,59,69,60,51,34,54,26,37,30,55,56,59,34,85,82,62,63,91,65,81,65,49,76,64,31,49,52,52,48,39,34,53,67,58,58,57,64,72,62,9,66,48,45,27,61,52,49,55,51,49,33,52,55,41,36,31,69,67,34,28,52,51,50,53,50,47,43,53,47,54,60,50,58,58,69,70,60,65,82,76,79,82,128

Foldseek 3Di:
DDDDDDDDDDDDPPPPPPPPPQPPLLVVLQPADDADDLVRPPLLVLLVSVLSSLCVDVVSVVVLCVLVVNPSVVSSVLSSLLQPLPNDPPPRDPSNLVVLCLQPVCPDPSSVVVNVNQLSNLVSHHPPVNSVSSVVSSVVVNVVVVVPPPDDDD

pLDDT: mean 72.56, std 19.84, range [31.45, 93.62]